Protein AF-A0A429JIQ2-F1 (afdb_monomer)

Structure (mmCIF, N/CA/C/O backbone):
data_AF-A0A429JIQ2-F1
#
_entry.id   AF-A0A429JIQ2-F1
#
loop_
_atom_site.group_PDB
_atom_site.id
_atom_site.type_symbol
_atom_site.label_atom_id
_atom_site.label_alt_id
_atom_site.label_comp_id
_atom_site.label_asym_id
_atom_site.label_entity_id
_atom_site.label_seq_id
_atom_site.pdbx_PDB_ins_code
_atom_site.Cartn_x
_atom_site.Cartn_y
_atom_site.Cartn_z
_atom_site.occupancy
_atom_site.B_iso_or_equiv
_atom_site.auth_seq_id
_atom_site.auth_comp_id
_atom_site.auth_asym_id
_atom_site.auth_atom_id
_atom_site.pdbx_PDB_model_num
ATOM 1 N N . MET A 1 1 ? -12.853 -5.890 12.207 1.00 61.28 1 MET A N 1
ATOM 2 C CA . MET A 1 1 ? -11.462 -5.573 11.817 1.00 61.28 1 MET A CA 1
ATOM 3 C C . MET A 1 1 ? -11.547 -4.558 10.696 1.00 61.28 1 MET A C 1
ATOM 5 O O . MET A 1 1 ? -12.247 -4.833 9.729 1.00 61.28 1 MET A O 1
ATOM 9 N N . SER A 1 2 ? -10.975 -3.365 10.867 1.00 78.50 2 SER A N 1
ATOM 10 C CA . SER A 1 2 ? -11.079 -2.294 9.868 1.00 78.50 2 SER A CA 1
ATOM 11 C C . SER A 1 2 ? -9.693 -1.792 9.484 1.00 78.50 2 SER A C 1
ATOM 13 O O . SER A 1 2 ? -8.930 -1.335 10.342 1.00 78.50 2 SER A O 1
ATOM 15 N N . ALA A 1 3 ? -9.389 -1.860 8.192 1.00 88.75 3 ALA A N 1
ATOM 16 C CA . ALA A 1 3 ? -8.339 -1.061 7.589 1.00 88.75 3 ALA A CA 1
ATOM 17 C C . ALA A 1 3 ? -8.921 0.307 7.215 1.00 88.75 3 ALA A C 1
ATOM 19 O O . ALA A 1 3 ? -9.991 0.382 6.609 1.00 88.75 3 ALA A O 1
ATOM 20 N N . THR A 1 4 ? -8.222 1.377 7.577 1.00 92.06 4 THR A N 1
ATOM 21 C CA . THR A 1 4 ? -8.606 2.747 7.226 1.00 92.06 4 THR A CA 1
ATOM 22 C C . THR A 1 4 ? -7.543 3.340 6.320 1.00 92.06 4 THR A C 1
ATOM 24 O O . THR A 1 4 ? -6.365 3.365 6.679 1.00 92.06 4 THR A O 1
ATOM 27 N N . TYR A 1 5 ? -7.961 3.834 5.158 1.00 94.19 5 TYR A N 1
ATOM 28 C CA . TYR A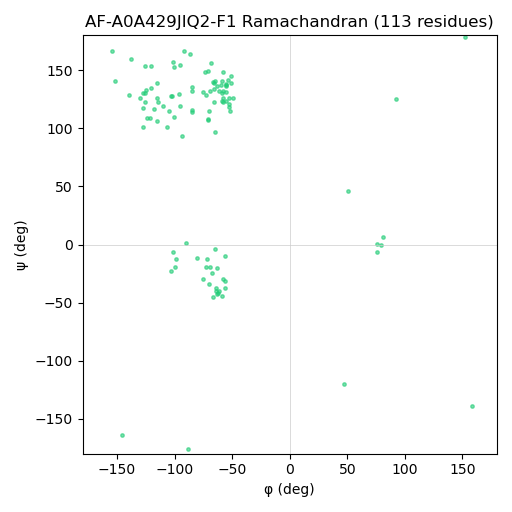 1 5 ? -7.082 4.521 4.222 1.00 94.19 5 TYR A CA 1
ATOM 29 C C . TYR A 1 5 ? -6.959 5.999 4.584 1.00 94.19 5 TYR A C 1
ATOM 31 O O . TYR A 1 5 ? -7.949 6.663 4.890 1.00 94.19 5 TYR A O 1
ATOM 39 N N . ILE A 1 6 ? -5.733 6.506 4.542 1.00 95.31 6 ILE A N 1
ATOM 40 C CA . ILE A 1 6 ? -5.395 7.894 4.841 1.00 95.31 6 ILE A CA 1
ATOM 41 C C . ILE A 1 6 ? -4.662 8.437 3.614 1.00 95.31 6 ILE A C 1
ATOM 43 O O . ILE A 1 6 ? -3.537 8.004 3.362 1.00 95.31 6 ILE A O 1
ATOM 47 N N . PRO A 1 7 ? -5.268 9.333 2.821 1.00 96.94 7 PRO A N 1
ATOM 48 C CA . PRO A 1 7 ? -4.584 9.919 1.676 1.00 96.94 7 PRO A CA 1
ATOM 49 C C . PRO A 1 7 ? -3.413 10.784 2.157 1.00 96.94 7 PRO A C 1
ATOM 51 O O . PRO A 1 7 ? -3.573 11.579 3.083 1.00 96.94 7 PRO A O 1
ATOM 54 N N . LEU A 1 8 ? -2.249 10.627 1.526 1.00 97.19 8 LEU A N 1
ATOM 55 C CA . LEU A 1 8 ? -1.071 11.479 1.722 1.00 97.19 8 LEU A CA 1
ATOM 56 C C . LEU A 1 8 ? -0.434 11.775 0.369 1.00 97.19 8 LEU A C 1
ATOM 58 O O . LEU A 1 8 ? -0.614 11.020 -0.594 1.00 97.19 8 LEU A O 1
ATOM 62 N N . ASP A 1 9 ? 0.358 12.841 0.310 1.00 97.19 9 ASP A N 1
ATOM 63 C CA . ASP A 1 9 ? 1.091 13.169 -0.902 1.00 97.19 9 ASP A CA 1
ATOM 64 C C . ASP A 1 9 ? 2.141 12.102 -1.209 1.00 97.19 9 ASP A C 1
ATOM 66 O O . ASP A 1 9 ? 2.880 11.626 -0.343 1.00 97.19 9 ASP A O 1
ATOM 70 N N . ARG A 1 10 ? 2.273 11.758 -2.492 1.00 97.19 10 ARG A N 1
ATOM 71 C CA . ARG A 1 10 ? 3.248 10.752 -2.936 1.00 97.19 10 ARG A CA 1
ATOM 72 C C . ARG A 1 10 ? 4.675 11.094 -2.513 1.00 97.19 10 ARG A C 1
ATOM 74 O O . ARG A 1 10 ? 5.437 10.197 -2.167 1.00 97.19 10 ARG A O 1
ATOM 81 N N . ALA A 1 11 ? 5.036 12.375 -2.543 1.00 96.88 11 ALA A N 1
ATOM 82 C CA . ALA A 1 11 ? 6.356 12.826 -2.119 1.00 96.88 11 ALA A CA 1
ATOM 83 C C . ALA A 1 11 ? 6.593 12.556 -0.624 1.00 96.88 11 ALA A C 1
ATOM 85 O O . ALA A 1 11 ? 7.673 12.101 -0.260 1.00 96.88 11 ALA A O 1
ATOM 86 N N . GLU A 1 12 ? 5.582 12.758 0.221 1.00 96.19 12 GLU A N 1
ATOM 87 C CA . GLU A 1 12 ? 5.658 12.472 1.656 1.00 96.19 12 GLU A CA 1
ATOM 88 C C . GLU A 1 12 ? 5.792 10.974 1.917 1.00 96.19 12 GLU A C 1
ATOM 90 O O . GLU A 1 12 ? 6.670 10.557 2.666 1.00 96.19 12 GLU A O 1
ATOM 95 N N . VAL A 1 13 ? 4.993 10.149 1.236 1.00 97.00 13 VAL A N 1
ATOM 96 C CA . VAL A 1 13 ? 5.083 8.685 1.350 1.00 97.00 13 VAL A CA 1
ATOM 97 C C . VAL A 1 13 ? 6.475 8.187 0.957 1.00 97.00 13 VAL A C 1
ATOM 99 O O . VAL A 1 13 ? 7.063 7.364 1.659 1.00 97.00 13 VAL A O 1
ATOM 102 N N . VAL A 1 14 ? 7.034 8.704 -0.141 1.00 96.31 14 VAL A N 1
ATOM 103 C CA . VAL A 1 14 ? 8.398 8.366 -0.574 1.00 96.31 14 VAL A CA 1
ATOM 104 C C . VAL A 1 14 ? 9.430 8.808 0.467 1.00 96.31 14 VAL A C 1
ATOM 106 O O . VAL A 1 14 ? 10.329 8.030 0.782 1.00 96.31 14 VAL A O 1
ATOM 109 N N . LEU A 1 15 ? 9.285 10.005 1.044 1.00 95.50 15 LEU A N 1
ATOM 110 C CA . LEU A 1 15 ? 10.160 10.482 2.121 1.00 95.50 15 LEU A CA 1
ATOM 111 C C . LEU A 1 15 ? 10.082 9.591 3.367 1.00 95.50 15 LEU A C 1
ATOM 113 O O . LEU A 1 15 ? 11.110 9.314 3.978 1.00 95.50 15 LEU A O 1
ATOM 117 N N . CYS A 1 16 ? 8.893 9.113 3.733 1.00 94.50 16 CYS A N 1
ATOM 118 C CA . CYS A 1 16 ? 8.708 8.221 4.877 1.00 94.50 16 CYS A CA 1
ATOM 119 C C . CYS A 1 16 ? 9.277 6.815 4.644 1.00 94.50 16 CYS A C 1
ATOM 121 O O . CYS A 1 16 ? 9.767 6.181 5.582 1.00 94.50 16 CYS A O 1
ATOM 123 N N . LEU A 1 17 ? 9.214 6.313 3.409 1.00 94.31 17 LEU A N 1
ATOM 124 C CA . LEU A 1 17 ? 9.795 5.020 3.051 1.00 94.31 17 LEU A CA 1
ATOM 125 C C . LEU A 1 17 ? 11.328 5.085 2.935 1.00 94.31 17 LEU A C 1
ATOM 127 O O . LEU A 1 17 ? 11.994 4.092 3.244 1.00 94.31 17 LEU A O 1
ATOM 131 N N . ASP A 1 18 ? 11.881 6.241 2.557 1.00 92.94 18 ASP A N 1
ATOM 132 C CA . ASP A 1 18 ? 13.321 6.525 2.472 1.00 92.94 18 ASP A CA 1
ATOM 133 C C . ASP A 1 18 ? 14.082 5.394 1.747 1.00 92.94 18 ASP A C 1
ATOM 135 O O . ASP A 1 18 ? 13.751 5.038 0.614 1.00 92.94 18 ASP A O 1
ATOM 139 N N . ARG A 1 19 ? 15.054 4.751 2.408 1.00 90.50 19 ARG A N 1
ATOM 140 C CA . ARG A 1 19 ? 15.914 3.695 1.841 1.00 90.50 19 ARG A CA 1
ATOM 141 C C . ARG A 1 19 ? 15.184 2.410 1.446 1.00 90.50 19 ARG A C 1
ATOM 143 O O . ARG A 1 19 ? 15.820 1.491 0.933 1.00 90.50 19 ARG A O 1
ATOM 150 N N . ARG A 1 20 ? 13.880 2.308 1.710 1.00 89.94 20 ARG A N 1
ATOM 151 C CA . ARG A 1 20 ? 13.043 1.176 1.282 1.00 89.94 20 ARG A CA 1
ATOM 152 C C . ARG A 1 20 ? 12.601 1.302 -0.173 1.00 89.94 20 ARG A C 1
ATOM 154 O O . ARG A 1 20 ? 12.093 0.327 -0.719 1.00 89.94 20 ARG A O 1
ATOM 161 N N . ILE A 1 21 ? 12.794 2.471 -0.788 1.00 90.44 21 ILE A N 1
ATOM 162 C CA . ILE A 1 21 ? 12.481 2.733 -2.192 1.00 90.44 21 ILE A CA 1
ATOM 163 C C . ILE A 1 21 ? 13.766 3.157 -2.937 1.00 90.44 21 ILE A C 1
ATOM 165 O O . ILE A 1 21 ? 14.510 3.994 -2.430 1.00 90.44 21 ILE A O 1
ATOM 169 N N . PRO A 1 22 ? 14.046 2.613 -4.141 1.00 91.00 22 PRO A N 1
ATOM 170 C CA . PRO A 1 22 ? 13.269 1.588 -4.840 1.00 91.00 22 PRO A CA 1
ATOM 171 C C . PRO A 1 22 ? 13.266 0.254 -4.085 1.00 91.00 22 PRO A C 1
ATOM 173 O O . PRO A 1 22 ? 14.268 -0.149 -3.497 1.00 91.00 22 PRO A O 1
ATOM 176 N N . ALA A 1 23 ? 12.111 -0.412 -4.085 1.00 90.81 23 ALA A N 1
ATOM 177 C CA . ALA A 1 23 ? 11.959 -1.686 -3.403 1.00 90.81 23 ALA A CA 1
ATOM 178 C C . ALA A 1 23 ? 12.806 -2.757 -4.097 1.00 90.81 23 ALA A C 1
ATOM 180 O O . ALA A 1 23 ? 12.883 -2.811 -5.325 1.00 90.81 23 ALA A O 1
ATOM 181 N N . GLN A 1 24 ? 13.451 -3.614 -3.310 1.00 91.75 24 GLN A N 1
ATOM 182 C CA . GLN A 1 24 ? 14.307 -4.661 -3.856 1.00 91.75 24 GLN A CA 1
ATOM 183 C C . GLN A 1 24 ? 13.453 -5.792 -4.451 1.00 91.75 24 GLN A C 1
ATOM 185 O O . GLN A 1 24 ? 12.554 -6.287 -3.764 1.00 91.75 24 GLN A O 1
ATOM 190 N N . PRO A 1 25 ? 13.739 -6.248 -5.684 1.00 93.88 25 PRO A N 1
ATOM 191 C CA . PRO A 1 25 ? 13.083 -7.408 -6.276 1.00 93.88 25 PRO A CA 1
ATOM 192 C C . PRO A 1 25 ? 13.086 -8.651 -5.382 1.00 93.88 25 PRO A C 1
ATOM 194 O O . PRO A 1 25 ? 14.047 -8.918 -4.661 1.00 93.88 25 PRO A O 1
ATOM 197 N N . GLY A 1 26 ? 12.007 -9.431 -5.444 1.00 93.19 26 GLY A N 1
ATOM 198 C CA . GLY A 1 26 ? 11.841 -10.668 -4.678 1.00 93.19 26 GLY A CA 1
ATOM 199 C C . GLY A 1 26 ? 11.504 -10.471 -3.196 1.00 93.19 26 GLY A C 1
ATOM 200 O O . GLY A 1 26 ? 11.201 -11.449 -2.514 1.00 93.19 26 GLY A O 1
ATOM 201 N N . ARG A 1 27 ? 11.515 -9.233 -2.683 1.00 93.94 27 ARG A N 1
A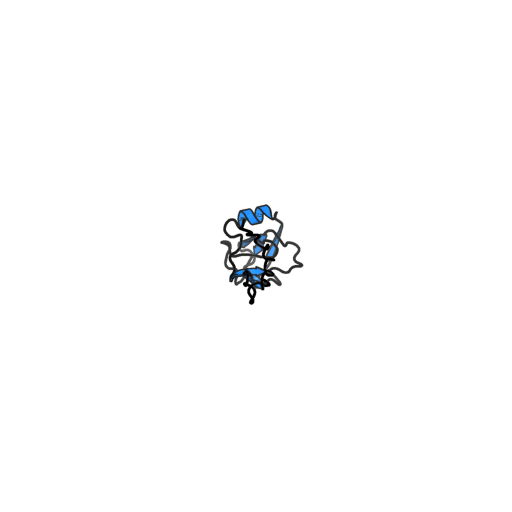TOM 202 C CA . ARG A 1 27 ? 11.065 -8.941 -1.316 1.00 93.94 27 ARG A CA 1
ATOM 203 C C . ARG A 1 27 ? 9.538 -9.019 -1.208 1.00 93.94 27 ARG A C 1
ATOM 205 O O . ARG A 1 27 ? 8.861 -8.703 -2.185 1.00 93.94 27 ARG A O 1
ATOM 212 N N . PRO A 1 28 ? 8.982 -9.412 -0.050 1.00 95.56 28 PRO A N 1
ATOM 213 C CA . PRO A 1 28 ? 7.544 -9.372 0.194 1.00 95.56 28 PRO A CA 1
ATOM 214 C C . PRO A 1 28 ? 6.933 -7.990 -0.060 1.00 95.56 28 PRO A C 1
ATOM 216 O O . PRO A 1 28 ? 7.512 -6.956 0.275 1.00 95.56 28 PRO A O 1
ATOM 219 N N . MET A 1 29 ? 5.736 -7.984 -0.631 1.00 96.50 29 MET A N 1
ATOM 220 C CA . MET A 1 29 ? 4.953 -6.783 -0.902 1.00 96.50 29 MET A CA 1
ATOM 221 C C . MET A 1 29 ? 3.472 -7.145 -0.875 1.00 96.50 29 MET A C 1
ATOM 223 O O . MET A 1 29 ? 3.083 -8.186 -1.395 1.00 96.50 29 MET A O 1
ATOM 227 N N . VAL A 1 30 ? 2.628 -6.283 -0.321 1.00 97.62 30 VAL A N 1
ATOM 228 C CA . VAL A 1 30 ? 1.171 -6.437 -0.399 1.00 97.62 30 VAL A CA 1
ATOM 229 C C . VAL A 1 30 ? 0.630 -5.481 -1.450 1.00 97.62 30 VAL A C 1
ATOM 231 O O . VAL A 1 30 ? 0.922 -4.288 -1.414 1.00 97.62 30 VAL A O 1
ATOM 234 N N . ARG A 1 31 ? -0.158 -5.999 -2.392 1.00 97.75 31 ARG A N 1
ATOM 235 C CA . ARG A 1 31 ? -0.914 -5.190 -3.351 1.00 97.75 31 ARG A CA 1
ATOM 236 C C . ARG A 1 31 ? -2.332 -5.006 -2.855 1.00 97.75 31 ARG A C 1
ATOM 238 O O . ARG A 1 31 ? -2.981 -5.993 -2.518 1.00 97.75 31 ARG A O 1
ATOM 245 N N . ILE A 1 32 ? -2.807 -3.769 -2.834 1.00 96.75 32 ILE A N 1
ATOM 246 C CA . ILE A 1 32 ? -4.216 -3.475 -2.562 1.00 96.75 32 ILE A CA 1
ATOM 247 C C . ILE A 1 32 ? -5.035 -3.531 -3.865 1.00 96.75 32 ILE A C 1
ATOM 249 O O . ILE A 1 32 ? -4.449 -3.488 -4.953 1.00 96.75 32 ILE A O 1
ATOM 253 N N . PRO A 1 33 ? -6.375 -3.621 -3.787 1.00 95.19 33 PRO A N 1
ATOM 254 C CA . PRO A 1 33 ? -7.231 -3.536 -4.965 1.00 95.19 33 PRO A CA 1
ATOM 255 C C . PRO A 1 33 ? -6.994 -2.246 -5.765 1.00 95.19 33 PRO A C 1
ATOM 257 O O . PRO A 1 33 ? -6.837 -1.163 -5.199 1.00 95.19 33 PRO A O 1
ATOM 260 N N . ALA A 1 34 ? -6.969 -2.357 -7.095 1.00 94.50 34 ALA A N 1
ATOM 261 C CA . ALA A 1 34 ? -6.721 -1.221 -7.988 1.00 94.50 34 ALA A CA 1
ATOM 262 C C . ALA A 1 34 ? -7.875 -0.200 -8.005 1.00 94.50 34 ALA A C 1
ATOM 264 O O . ALA A 1 34 ? -7.682 0.941 -8.414 1.00 94.50 34 ALA A O 1
ATOM 265 N N . ASP A 1 35 ? -9.064 -0.615 -7.570 1.00 92.38 35 ASP A N 1
ATOM 266 C CA . ASP A 1 35 ? -10.264 0.205 -7.400 1.00 92.38 35 ASP A CA 1
ATOM 267 C C . ASP A 1 35 ? -10.378 0.827 -5.998 1.00 92.38 35 ASP A C 1
ATOM 269 O O . ASP A 1 35 ? -11.338 1.548 -5.729 1.00 92.38 35 ASP A O 1
ATOM 273 N N . ALA A 1 36 ? -9.405 0.597 -5.108 1.00 90.19 36 ALA A N 1
ATOM 274 C CA . ALA A 1 36 ? -9.375 1.265 -3.813 1.00 90.19 36 ALA A CA 1
ATOM 275 C C . ALA A 1 36 ? -9.228 2.785 -3.992 1.00 90.19 36 ALA A C 1
ATOM 277 O O . ALA A 1 36 ? -8.396 3.251 -4.776 1.00 90.19 36 ALA A O 1
ATOM 278 N N . GLU A 1 37 ? -10.005 3.548 -3.215 1.00 90.19 37 GLU A N 1
ATOM 279 C CA . GLU A 1 37 ? -10.078 5.017 -3.297 1.00 90.19 37 GLU A CA 1
ATOM 280 C C . GLU A 1 37 ? -8.723 5.704 -3.081 1.00 90.19 37 GLU A C 1
ATOM 282 O O . GLU A 1 37 ? -8.462 6.770 -3.636 1.00 90.19 37 GLU A O 1
ATOM 287 N N . VAL A 1 38 ? -7.845 5.083 -2.289 1.00 95.50 38 VAL A N 1
ATOM 288 C CA . VAL A 1 38 ? -6.499 5.577 -2.001 1.00 95.50 38 VAL A CA 1
ATOM 289 C C . VAL A 1 38 ? -5.486 4.570 -2.522 1.00 95.50 38 VAL A C 1
ATOM 291 O O . VAL A 1 38 ? -5.406 3.450 -2.027 1.00 95.50 38 VAL A O 1
ATOM 294 N N . GLN A 1 39 ? -4.686 4.998 -3.498 1.00 97.06 39 GLN A N 1
ATOM 295 C CA . GLN A 1 39 ? -3.561 4.224 -4.034 1.00 97.06 39 GLN A CA 1
ATOM 296 C C . GLN A 1 39 ? -2.212 4.662 -3.452 1.00 97.06 39 GLN A C 1
ATOM 298 O O . GLN A 1 39 ? -1.262 3.889 -3.483 1.00 97.06 39 GLN A O 1
ATOM 303 N N . THR A 1 40 ? -2.124 5.868 -2.886 1.00 98.00 40 THR A N 1
ATOM 304 C CA . THR A 1 40 ? -0.913 6.385 -2.240 1.00 98.00 40 THR A CA 1
ATOM 305 C C . THR A 1 40 ? -1.294 7.135 -0.971 1.00 98.00 40 THR A C 1
ATOM 307 O O . THR A 1 40 ? -2.194 7.973 -0.988 1.00 98.00 40 THR A O 1
ATOM 310 N N . GLY A 1 41 ? -0.651 6.793 0.143 1.00 97.50 41 GLY A N 1
ATOM 311 C CA . GLY A 1 41 ? -1.013 7.298 1.457 1.00 97.50 41 GLY A CA 1
ATOM 312 C C . GLY A 1 41 ? -0.522 6.410 2.595 1.00 97.50 41 GLY A C 1
ATOM 313 O O . GLY A 1 41 ? 0.586 5.870 2.567 1.00 97.50 41 GLY A O 1
ATOM 314 N N . GLY A 1 42 ? -1.378 6.233 3.593 1.00 95.44 42 GLY A N 1
ATOM 315 C CA . GLY A 1 42 ? -1.215 5.267 4.668 1.00 95.44 42 GLY A CA 1
ATOM 316 C C . GLY A 1 42 ? -2.429 4.350 4.801 1.00 95.44 42 GLY A C 1
ATOM 317 O O . GLY A 1 42 ? -3.552 4.726 4.469 1.00 95.44 42 GLY A O 1
ATOM 318 N N . VAL A 1 43 ? -2.202 3.148 5.319 1.00 95.25 43 VAL A N 1
ATOM 319 C CA . VAL A 1 43 ? -3.243 2.187 5.689 1.00 95.25 43 VAL A CA 1
ATOM 320 C C . VAL A 1 43 ? -3.088 1.875 7.169 1.00 95.25 43 VAL A C 1
ATOM 322 O O . VAL A 1 43 ? -2.126 1.227 7.585 1.00 95.25 43 VAL A O 1
ATOM 325 N N . ALA A 1 44 ? -4.021 2.372 7.977 1.00 93.25 44 ALA A N 1
ATOM 326 C CA . ALA A 1 44 ? -4.082 2.084 9.401 1.00 93.25 44 ALA A CA 1
ATOM 327 C C . ALA A 1 44 ? -4.829 0.765 9.624 1.00 93.25 44 ALA A C 1
ATOM 329 O O . ALA A 1 44 ? -6.020 0.662 9.328 1.00 93.25 44 ALA A O 1
ATOM 330 N N . VAL A 1 45 ? -4.134 -0.237 10.155 1.00 91.75 45 VAL A N 1
ATOM 331 C CA . VAL A 1 45 ? -4.663 -1.584 10.383 1.00 91.75 45 VAL A CA 1
ATOM 332 C C . VAL A 1 45 ? -4.815 -1.838 11.877 1.00 91.75 45 VAL A C 1
ATOM 334 O O . VAL A 1 45 ? -3.832 -1.849 12.620 1.00 91.75 45 VAL A O 1
ATOM 337 N N . HIS A 1 46 ? -6.049 -2.098 12.309 1.00 88.88 46 HIS A N 1
ATOM 338 C CA . HIS A 1 46 ? -6.373 -2.472 13.686 1.00 88.88 46 HIS A CA 1
ATOM 339 C C . HIS A 1 46 ? -6.709 -3.962 13.744 1.00 88.88 46 HIS A C 1
ATOM 341 O O . HIS A 1 46 ? -7.819 -4.372 13.398 1.00 88.88 46 HIS A O 1
ATOM 347 N N . ARG A 1 47 ? -5.742 -4.770 14.197 1.00 83.94 47 ARG A N 1
ATOM 348 C CA . ARG A 1 47 ? -5.904 -6.230 14.324 1.00 83.94 47 ARG A CA 1
ATOM 349 C C . ARG A 1 47 ? -6.975 -6.605 15.348 1.00 83.94 47 ARG A C 1
ATOM 351 O O . ARG A 1 47 ? -7.711 -7.567 15.164 1.00 83.94 47 ARG A O 1
ATOM 358 N N . VAL A 1 48 ? -7.051 -5.842 16.436 1.00 84.81 48 VAL A N 1
ATOM 359 C CA . VAL A 1 48 ? -8.011 -6.038 17.524 1.00 84.81 48 VAL A CA 1
ATOM 360 C C . VAL A 1 48 ? -8.728 -4.719 17.768 1.00 84.81 48 VAL A C 1
ATOM 362 O O . VAL A 1 48 ? -8.094 -3.671 17.889 1.00 84.81 48 VAL A O 1
ATOM 365 N N . GLU A 1 49 ? -10.055 -4.766 17.820 1.00 81.69 49 GLU A N 1
ATOM 366 C CA . GLU A 1 49 ? -10.875 -3.587 18.086 1.00 81.69 49 GLU A CA 1
ATOM 367 C C . GLU A 1 49 ? -10.551 -3.005 19.471 1.00 81.69 49 GLU A C 1
ATOM 369 O O . GLU A 1 49 ? -10.431 -3.735 20.455 1.00 81.69 49 GLU A O 1
ATOM 374 N N . GLY A 1 50 ? -10.352 -1.687 19.538 1.00 81.56 50 GLY A N 1
ATOM 375 C CA . GLY A 1 50 ? -9.964 -0.986 20.767 1.00 81.56 50 GLY A CA 1
ATOM 376 C C . GLY A 1 50 ? -8.479 -1.081 21.147 1.00 81.56 50 GLY A C 1
ATOM 377 O O . GLY A 1 50 ? -8.088 -0.489 22.151 1.00 81.56 50 GLY A O 1
ATOM 378 N N . GLN A 1 51 ? -7.643 -1.778 20.369 1.00 84.62 51 GLN A N 1
ATOM 379 C CA . GLN A 1 51 ? -6.184 -1.790 20.542 1.00 84.62 51 GLN A CA 1
ATOM 380 C C . GLN A 1 51 ? -5.498 -0.849 19.542 1.00 84.62 51 GLN A C 1
ATOM 382 O O . GLN A 1 51 ? -6.028 -0.639 18.447 1.00 84.62 51 GLN A O 1
ATOM 387 N N . PRO A 1 52 ? -4.308 -0.308 19.869 1.00 83.38 52 PRO A N 1
ATOM 388 C CA . PRO A 1 52 ? -3.503 0.432 18.905 1.00 83.38 52 PRO A CA 1
ATOM 389 C C . PRO A 1 52 ? -3.224 -0.402 17.649 1.00 83.38 52 PRO A C 1
ATOM 391 O O . PRO A 1 52 ? -2.825 -1.566 17.730 1.00 83.38 52 PRO A O 1
ATOM 394 N N . GLY A 1 53 ? -3.459 0.204 16.488 1.00 88.00 53 GLY A N 1
ATOM 395 C CA . GLY A 1 53 ? -3.122 -0.371 15.194 1.00 88.00 53 GLY A CA 1
ATOM 396 C C . GLY A 1 53 ? -1.708 -0.024 14.738 1.00 88.00 53 GLY A C 1
ATOM 397 O O . GLY A 1 53 ? -0.945 0.648 15.433 1.00 88.00 53 GLY A O 1
ATOM 398 N N . TYR A 1 54 ? -1.391 -0.453 13.521 1.00 91.94 54 TYR A N 1
ATOM 399 C CA . TYR A 1 54 ? -0.172 -0.069 12.816 1.00 91.94 54 TYR A CA 1
ATOM 400 C C . TYR A 1 54 ? -0.523 0.729 11.568 1.00 91.94 54 TYR A C 1
ATOM 402 O O . TYR A 1 54 ? -1.476 0.399 10.864 1.00 91.94 54 TYR A O 1
ATOM 410 N N . LEU A 1 55 ? 0.251 1.778 11.298 1.00 93.25 55 LEU A N 1
ATOM 411 C CA . LEU A 1 55 ? 0.160 2.542 10.061 1.00 93.25 55 LEU A CA 1
ATOM 412 C C . LEU A 1 55 ? 1.201 2.014 9.077 1.00 93.25 55 LEU A C 1
ATOM 414 O O . LEU A 1 55 ? 2.397 2.086 9.351 1.00 93.25 55 LEU A O 1
ATOM 418 N N . TYR A 1 56 ? 0.739 1.519 7.937 1.00 95.81 56 TYR A N 1
ATOM 419 C CA . TYR A 1 56 ? 1.592 1.090 6.838 1.00 95.81 56 TYR A CA 1
ATOM 420 C C . TYR A 1 56 ? 1.573 2.141 5.736 1.00 95.81 56 TYR A C 1
ATOM 422 O O . TYR A 1 56 ? 0.501 2.516 5.266 1.00 95.81 56 TYR A O 1
ATOM 430 N N . TYR A 1 57 ? 2.738 2.594 5.287 1.00 97.31 57 TYR A N 1
ATOM 431 C CA . TYR A 1 57 ? 2.820 3.441 4.102 1.00 97.31 57 TYR A CA 1
ATOM 432 C C . TYR A 1 57 ? 2.471 2.638 2.849 1.00 97.31 57 TYR A C 1
ATOM 434 O O . TYR A 1 57 ? 2.975 1.529 2.642 1.00 97.31 57 TYR A O 1
ATOM 442 N N . LEU A 1 58 ? 1.597 3.225 2.037 1.00 97.31 58 LEU A N 1
ATOM 443 C CA . LEU A 1 58 ? 1.068 2.692 0.793 1.00 97.31 58 LEU A CA 1
ATOM 444 C C . LEU A 1 58 ? 1.555 3.584 -0.345 1.00 97.31 58 LEU A C 1
ATOM 446 O O . LEU A 1 58 ? 1.279 4.781 -0.352 1.00 97.31 58 LEU A O 1
ATOM 450 N N . LEU A 1 59 ? 2.251 3.001 -1.312 1.00 97.75 59 LEU A N 1
ATOM 451 C CA . LEU A 1 59 ? 2.799 3.713 -2.457 1.00 97.75 59 LEU A CA 1
ATOM 452 C C . LEU A 1 59 ? 2.362 3.027 -3.747 1.00 97.75 59 LEU A C 1
ATOM 454 O O . LEU A 1 59 ? 2.734 1.881 -3.994 1.00 97.75 59 LEU A O 1
ATOM 458 N N . ASP A 1 60 ? 1.609 3.749 -4.572 1.00 96.44 60 ASP A N 1
ATOM 459 C CA . ASP A 1 60 ? 1.176 3.325 -5.906 1.00 96.44 60 ASP A CA 1
ATOM 460 C C . ASP A 1 60 ? 0.525 1.918 -5.896 1.00 96.44 60 ASP A C 1
ATOM 462 O O . ASP A 1 60 ?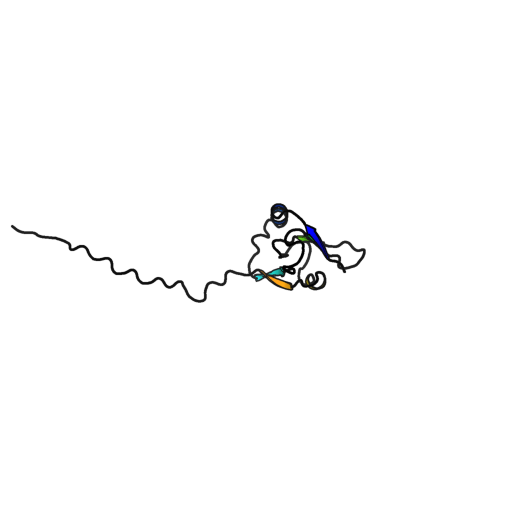 0.853 1.033 -6.689 1.00 96.44 60 ASP A O 1
ATOM 466 N N . GLY A 1 61 ? -0.371 1.690 -4.931 1.00 97.06 61 GLY A N 1
ATOM 467 C CA . GLY A 1 61 ? -1.110 0.439 -4.741 1.00 97.06 61 GLY A CA 1
ATOM 468 C C . GLY A 1 61 ? -0.327 -0.662 -4.016 1.00 97.06 61 GLY A C 1
ATOM 469 O O . GLY A 1 61 ? -0.803 -1.796 -3.912 1.00 97.06 61 GLY A O 1
ATOM 470 N N . CYS A 1 62 ? 0.873 -0.354 -3.519 1.00 97.25 62 CYS A N 1
ATOM 471 C CA . CYS A 1 62 ? 1.784 -1.329 -2.930 1.00 97.25 62 CYS A CA 1
ATOM 472 C C . CYS A 1 62 ? 2.208 -0.944 -1.507 1.00 97.25 62 CYS A C 1
ATOM 474 O O . CYS A 1 62 ? 2.629 0.181 -1.239 1.00 97.25 62 CYS A O 1
ATOM 476 N N . ILE A 1 63 ? 2.148 -1.909 -0.594 1.00 97.06 63 ILE A N 1
ATOM 477 C CA . ILE A 1 63 ? 2.713 -1.825 0.751 1.00 97.06 63 ILE A CA 1
ATOM 478 C C . ILE A 1 63 ? 3.978 -2.682 0.765 1.00 97.06 63 ILE A C 1
ATOM 480 O O . ILE A 1 63 ? 3.921 -3.901 0.596 1.00 97.06 63 ILE A O 1
ATOM 484 N N . TYR A 1 64 ? 5.121 -2.032 0.958 1.00 95.69 64 TYR A N 1
ATOM 485 C CA . TYR A 1 64 ? 6.426 -2.683 1.046 1.00 95.69 64 TYR A CA 1
ATOM 486 C C . TYR A 1 64 ? 6.783 -3.015 2.496 1.00 95.69 64 TYR A C 1
ATOM 488 O O . TYR A 1 64 ? 6.152 -2.527 3.441 1.00 95.69 64 TYR A O 1
ATOM 496 N N . GLU A 1 65 ? 7.812 -3.844 2.671 1.00 92.69 65 GLU A N 1
ATOM 497 C CA . GLU A 1 65 ? 8.346 -4.154 3.995 1.00 92.69 65 GLU A CA 1
ATOM 498 C C . GLU A 1 65 ? 8.812 -2.887 4.712 1.00 92.69 65 GLU A C 1
ATOM 500 O O . GLU A 1 65 ? 9.572 -2.079 4.177 1.00 92.69 65 GLU A O 1
ATOM 505 N N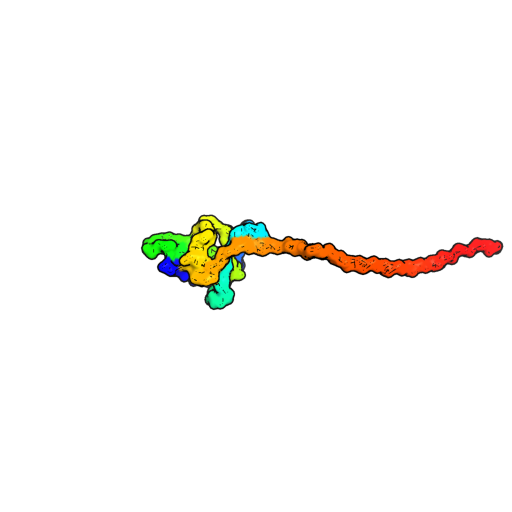 . GLN A 1 66 ? 8.359 -2.734 5.950 1.00 92.06 66 GLN A N 1
ATOM 506 C CA . GLN A 1 66 ? 8.584 -1.559 6.778 1.00 92.06 66 GLN A CA 1
ATOM 507 C C . GLN A 1 66 ? 8.511 -1.937 8.258 1.00 92.06 66 GLN A C 1
ATOM 509 O O . GLN A 1 66 ? 8.028 -3.011 8.611 1.00 92.06 66 GLN A O 1
ATOM 514 N N . ASP A 1 67 ? 8.964 -1.043 9.135 1.00 87.56 67 ASP A N 1
ATOM 515 C CA . ASP A 1 67 ? 9.080 -1.348 10.570 1.00 87.56 67 ASP A CA 1
ATOM 516 C C . ASP A 1 67 ? 7.719 -1.440 11.279 1.00 87.56 67 ASP A C 1
ATOM 518 O O . ASP A 1 67 ? 7.640 -1.934 12.401 1.00 87.56 67 ASP A O 1
ATOM 522 N N . ALA A 1 68 ? 6.640 -0.994 10.624 1.00 86.12 68 ALA A N 1
ATOM 523 C CA . ALA A 1 68 ? 5.279 -1.046 11.154 1.00 86.12 68 ALA A CA 1
ATOM 524 C C . ALA A 1 68 ? 4.780 -2.481 11.395 1.00 86.12 68 ALA A C 1
ATOM 526 O O . ALA A 1 68 ? 3.871 -2.691 12.186 1.00 86.12 68 ALA A O 1
ATOM 527 N N . GLY A 1 69 ? 5.375 -3.488 10.759 1.00 82.50 69 GLY A N 1
ATOM 528 C CA . GLY A 1 69 ? 5.072 -4.878 11.061 1.00 82.50 69 GLY A CA 1
ATOM 529 C C . GLY A 1 69 ? 5.283 -5.794 9.873 1.00 82.50 69 GLY A C 1
ATOM 530 O O . GLY A 1 69 ? 5.633 -5.367 8.773 1.00 82.50 69 GLY A O 1
ATOM 531 N N . ARG A 1 70 ? 5.050 -7.084 10.109 1.00 85.88 70 ARG A N 1
ATOM 532 C CA . ARG A 1 70 ? 5.103 -8.080 9.045 1.00 85.88 70 ARG A CA 1
ATOM 533 C C . ARG A 1 70 ? 3.947 -7.864 8.064 1.00 85.88 70 ARG A C 1
ATOM 535 O O . ARG A 1 70 ? 2.950 -7.237 8.414 1.00 85.88 70 ARG A O 1
ATOM 542 N N . LEU A 1 71 ? 4.134 -8.336 6.834 1.00 93.12 71 LEU A N 1
ATOM 543 C CA . LEU A 1 71 ? 3.164 -8.209 5.743 1.00 93.12 71 LEU A CA 1
ATOM 544 C C . LEU A 1 71 ? 2.310 -9.466 5.541 1.00 93.12 71 LEU A C 1
ATOM 546 O O . LEU A 1 71 ? 1.344 -9.427 4.785 1.00 93.12 71 LEU A O 1
ATOM 550 N N . ASP A 1 72 ? 2.680 -10.585 6.163 1.00 91.94 72 ASP A N 1
ATOM 551 C CA . ASP A 1 72 ? 2.064 -11.893 5.934 1.00 91.94 72 ASP A CA 1
ATOM 552 C C . ASP A 1 72 ? 0.615 -11.983 6.417 1.00 91.94 72 ASP A C 1
ATOM 554 O O . ASP A 1 72 ? -0.156 -12.757 5.862 1.00 91.94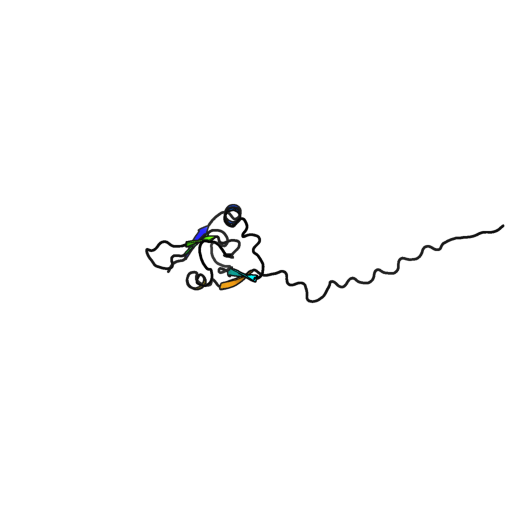 72 ASP A O 1
ATOM 558 N N . ASP A 1 73 ? 0.231 -11.151 7.381 1.00 88.94 73 ASP A N 1
ATOM 559 C CA . ASP A 1 73 ? -1.121 -11.087 7.936 1.00 88.94 73 ASP A CA 1
ATOM 560 C C . ASP A 1 73 ? -1.959 -9.914 7.396 1.00 88.94 73 ASP A C 1
ATOM 562 O O . ASP A 1 73 ? -3.151 -9.818 7.681 1.00 88.94 73 ASP A O 1
ATOM 566 N N . LEU A 1 74 ? -1.369 -9.016 6.599 1.00 92.25 74 LEU A N 1
ATOM 567 C CA . LEU A 1 74 ? -2.070 -7.848 6.049 1.00 92.25 74 LEU A CA 1
ATOM 568 C C . LEU A 1 74 ? -3.248 -8.198 5.127 1.00 92.25 74 LEU A C 1
ATOM 570 O O . LEU A 1 74 ? -4.279 -7.532 5.246 1.00 92.25 74 LEU A O 1
ATOM 574 N N . PRO A 1 75 ? -3.149 -9.203 4.232 1.00 93.88 75 PRO A N 1
ATOM 575 C CA . PRO A 1 75 ? -4.269 -9.611 3.382 1.00 93.88 75 PRO A CA 1
ATOM 576 C C . PRO A 1 75 ? -5.535 -9.997 4.153 1.00 93.88 75 PRO A C 1
ATOM 578 O O . PRO A 1 75 ? -6.639 -9.745 3.679 1.00 93.88 75 PRO A O 1
ATOM 581 N N . ASP A 1 76 ? -5.394 -10.541 5.365 1.00 91.69 76 ASP A N 1
ATOM 582 C CA . ASP A 1 76 ? -6.537 -10.908 6.211 1.00 91.69 76 ASP A CA 1
ATOM 583 C C . ASP A 1 76 ? -7.237 -9.677 6.811 1.00 91.69 76 ASP A C 1
ATOM 585 O O . ASP A 1 76 ? -8.384 -9.752 7.252 1.00 91.69 76 ASP A O 1
ATOM 589 N N . GLN A 1 77 ? -6.543 -8.537 6.851 1.00 91.44 77 GLN A N 1
ATOM 590 C CA . GLN A 1 77 ? -7.023 -7.296 7.458 1.00 91.44 77 GLN A CA 1
ATOM 591 C C . GLN A 1 77 ? -7.495 -6.263 6.429 1.00 91.44 77 GLN A C 1
ATOM 593 O O . GLN A 1 77 ? -8.271 -5.368 6.771 1.00 91.44 77 GLN A O 1
ATOM 598 N N . ILE A 1 78 ? -7.021 -6.363 5.185 1.00 92.44 78 ILE A N 1
ATOM 599 C CA . ILE A 1 78 ? -7.329 -5.435 4.096 1.00 92.44 78 ILE A CA 1
ATOM 600 C C . ILE A 1 78 ? -8.106 -6.208 3.018 1.00 92.44 78 ILE A C 1
ATOM 602 O O . ILE A 1 78 ? -7.506 -6.997 2.286 1.00 92.44 78 ILE A O 1
ATOM 606 N N . PRO A 1 79 ? -9.429 -5.993 2.886 1.00 91.62 79 PRO A N 1
ATOM 607 C CA . PRO A 1 79 ? -10.249 -6.715 1.918 1.00 91.62 79 PRO A CA 1
ATOM 608 C C . PRO A 1 79 ? -9.690 -6.642 0.492 1.00 91.62 79 PRO A C 1
ATOM 610 O O . PRO A 1 79 ? -9.450 -5.561 -0.041 1.00 91.62 79 PRO A O 1
ATOM 613 N N . GLY A 1 80 ? -9.488 -7.808 -0.125 1.00 93.38 80 GLY A N 1
ATOM 614 C CA . GLY A 1 80 ? -8.994 -7.927 -1.500 1.00 93.38 80 GLY A CA 1
ATOM 615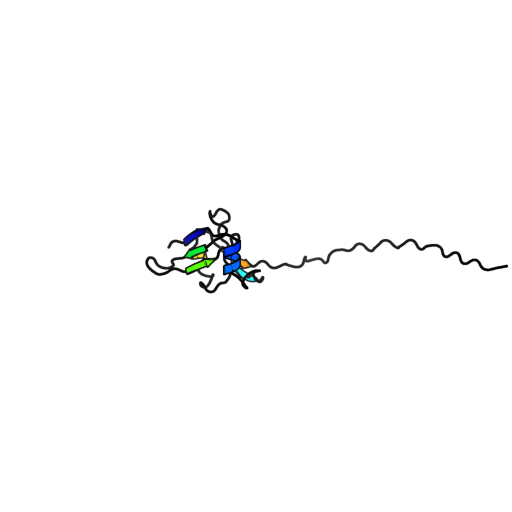 C C . GLY A 1 80 ? -7.497 -7.655 -1.679 1.00 93.38 80 GLY A C 1
ATOM 616 O O . GLY A 1 80 ? -7.007 -7.746 -2.804 1.00 93.38 80 GLY A O 1
ATOM 617 N N . ALA A 1 81 ? -6.760 -7.344 -0.610 1.00 95.94 81 ALA A N 1
ATOM 618 C CA . ALA A 1 81 ? -5.315 -7.230 -0.695 1.00 95.94 81 ALA A CA 1
ATOM 619 C C . ALA A 1 81 ? -4.662 -8.604 -0.889 1.00 95.94 81 ALA A C 1
ATOM 621 O O . ALA A 1 81 ? -5.154 -9.629 -0.419 1.00 95.94 81 ALA A O 1
ATOM 622 N N . VAL A 1 82 ? -3.529 -8.623 -1.585 1.00 97.31 82 VAL A N 1
ATOM 623 C CA . VAL A 1 82 ? -2.816 -9.851 -1.945 1.00 97.31 82 VAL A CA 1
ATOM 624 C C . VAL A 1 82 ? -1.351 -9.715 -1.565 1.00 97.31 82 VAL A C 1
ATOM 626 O O . VAL A 1 82 ? -0.674 -8.782 -2.001 1.00 97.31 82 VAL A O 1
ATOM 629 N N . LEU A 1 83 ? -0.847 -10.672 -0.785 1.00 97.44 83 LEU A N 1
ATOM 630 C CA . LEU A 1 83 ? 0.586 -10.816 -0.555 1.00 97.44 83 LEU A CA 1
ATOM 631 C C . LEU A 1 83 ? 1.250 -11.376 -1.815 1.00 97.44 83 LEU A C 1
ATOM 633 O O . LEU A 1 83 ? 0.839 -12.395 -2.365 1.00 97.44 83 LEU A O 1
ATOM 637 N N . THR A 1 84 ? 2.297 -10.703 -2.258 1.00 96.00 84 THR A N 1
ATOM 638 C CA . THR A 1 84 ? 3.111 -11.062 -3.414 1.00 96.00 84 THR A CA 1
ATOM 639 C C . THR A 1 84 ? 4.566 -10.666 -3.147 1.00 96.00 84 THR A C 1
ATOM 641 O O . THR A 1 84 ? 4.961 -10.415 -2.005 1.00 96.00 84 THR A O 1
ATOM 644 N N . VAL A 1 85 ? 5.382 -10.620 -4.193 1.00 95.56 85 VAL A N 1
ATOM 645 C CA . VAL A 1 85 ? 6.759 -10.136 -4.144 1.00 95.56 85 VAL A CA 1
ATOM 646 C C . VAL A 1 85 ? 6.955 -8.958 -5.089 1.00 95.56 85 VAL A C 1
ATOM 648 O O . VAL A 1 85 ? 6.254 -8.819 -6.094 1.00 95.56 85 VAL A O 1
ATOM 651 N N . VAL A 1 86 ? 7.923 -8.104 -4.767 1.00 95.00 86 VAL A N 1
ATOM 652 C CA . VAL A 1 86 ? 8.373 -7.022 -5.643 1.00 95.00 86 VAL A CA 1
ATOM 653 C C . VAL A 1 86 ? 8.864 -7.638 -6.961 1.00 95.00 86 VAL A C 1
ATOM 655 O O . VAL A 1 86 ? 9.755 -8.495 -6.925 1.00 95.00 86 VAL A O 1
ATOM 658 N N . PRO A 1 87 ? 8.306 -7.239 -8.118 1.00 90.94 87 PRO A N 1
ATOM 659 C CA . PRO A 1 87 ? 8.771 -7.724 -9.411 1.00 90.94 87 PRO A CA 1
ATOM 660 C C . PRO A 1 87 ? 10.252 -7.394 -9.623 1.00 90.94 87 PRO A C 1
ATOM 662 O O . PRO A 1 87 ? 10.708 -6.314 -9.258 1.00 90.94 87 PRO A O 1
ATOM 665 N N . GLY A 1 88 ? 10.999 -8.321 -10.218 1.00 86.06 88 GLY A N 1
ATOM 666 C CA . GLY A 1 88 ? 12.345 -8.052 -10.717 1.00 86.06 88 GLY A CA 1
ATOM 667 C C . GLY A 1 88 ? 12.352 -7.845 -12.220 1.00 86.06 88 GLY A C 1
ATOM 668 O O . GLY A 1 88 ? 11.473 -8.355 -12.916 1.00 86.06 88 GLY A O 1
ATOM 669 N N . ASP A 1 89 ? 13.379 -7.157 -12.714 1.00 73.56 89 ASP A N 1
ATOM 670 C CA . ASP A 1 89 ? 13.737 -7.211 -14.127 1.00 73.56 89 ASP A CA 1
ATOM 671 C C . ASP A 1 89 ? 14.180 -8.643 -14.435 1.00 73.56 89 ASP A C 1
ATOM 67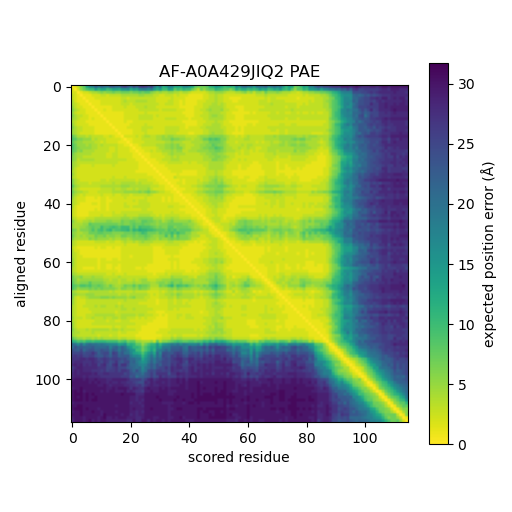3 O O . ASP A 1 89 ? 15.308 -9.044 -14.150 1.00 73.56 89 ASP A O 1
ATOM 677 N N . ILE A 1 90 ? 13.264 -9.449 -14.966 1.00 60.22 90 ILE A N 1
ATOM 678 C CA . ILE A 1 90 ? 13.613 -10.723 -15.587 1.00 60.22 90 ILE A CA 1
ATOM 679 C C . ILE A 1 90 ? 14.351 -10.343 -16.876 1.00 60.22 90 ILE A C 1
ATOM 681 O O . ILE A 1 90 ? 13.733 -9.719 -17.746 1.00 60.22 90 ILE A O 1
ATOM 685 N N . PRO A 1 91 ? 15.655 -10.656 -17.029 1.00 58.34 91 PRO A N 1
ATOM 686 C CA . PRO A 1 91 ? 16.324 -10.451 -18.303 1.00 58.34 91 PRO A CA 1
ATOM 687 C C . PRO A 1 91 ? 15.534 -11.210 -19.374 1.00 58.34 91 PRO A C 1
ATOM 689 O O . PRO A 1 91 ? 15.113 -12.338 -19.108 1.00 58.34 91 PRO A O 1
ATOM 692 N N . PRO A 1 92 ? 15.300 -10.636 -20.564 1.00 60.66 92 PRO A N 1
ATOM 693 C CA . PRO A 1 92 ? 14.612 -11.370 -21.615 1.00 60.66 92 PRO A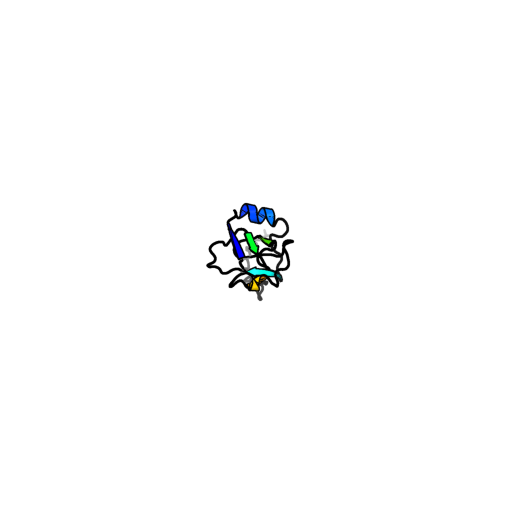 CA 1
ATOM 694 C C . PRO A 1 92 ? 15.349 -12.691 -21.882 1.00 60.66 92 PRO A C 1
ATOM 696 O O . PRO A 1 92 ? 16.574 -12.700 -21.995 1.00 60.66 92 PRO A O 1
ATOM 699 N N . ASP A 1 93 ? 14.604 -13.793 -22.035 1.00 64.06 93 ASP A N 1
ATOM 700 C CA . ASP A 1 93 ? 15.130 -15.150 -22.311 1.00 64.06 93 ASP A CA 1
ATOM 701 C C . ASP A 1 93 ? 16.021 -15.231 -23.567 1.00 64.06 93 ASP A C 1
ATOM 703 O O . ASP A 1 93 ? 16.674 -16.242 -23.833 1.00 64.06 93 ASP A O 1
ATOM 707 N N . ARG A 1 94 ? 16.058 -14.165 -24.373 1.00 57.28 94 ARG A N 1
ATOM 708 C CA . ARG A 1 94 ? 16.916 -14.041 -25.543 1.00 57.28 94 ARG A CA 1
ATOM 709 C C . ARG A 1 94 ? 17.741 -12.759 -25.461 1.00 57.28 94 ARG A C 1
ATOM 711 O O . ARG A 1 94 ? 17.157 -11.689 -25.278 1.00 57.28 94 ARG A O 1
ATOM 718 N N . PRO A 1 95 ? 19.069 -12.827 -25.674 1.00 67.12 95 PRO A N 1
ATOM 719 C CA . PRO A 1 95 ? 19.854 -11.622 -25.886 1.00 67.12 95 PRO A CA 1
ATOM 720 C C . PRO A 1 95 ? 19.301 -10.852 -27.099 1.00 67.12 95 PRO A C 1
ATOM 722 O O . PRO A 1 95 ? 18.794 -11.481 -28.038 1.00 67.12 95 PRO A O 1
ATOM 725 N N . PRO A 1 96 ? 19.386 -9.509 -27.107 1.00 68.94 96 PRO A N 1
ATOM 726 C CA . PRO A 1 96 ? 18.986 -8.718 -28.263 1.00 68.94 96 PRO A CA 1
ATOM 727 C C . PRO A 1 96 ? 19.751 -9.205 -29.498 1.00 68.94 96 PRO A C 1
ATOM 729 O O . PRO A 1 96 ? 20.980 -9.277 -29.504 1.00 68.94 96 PRO A O 1
ATOM 732 N N . TYR A 1 97 ? 19.012 -9.590 -30.537 1.00 71.50 97 TYR A N 1
ATOM 733 C CA . TYR A 1 97 ? 19.597 -9.958 -31.818 1.00 71.50 97 TYR A CA 1
ATOM 734 C C . TYR A 1 97 ? 20.122 -8.687 -32.485 1.00 71.50 97 TYR A C 1
ATOM 736 O O . TYR A 1 97 ? 19.342 -7.859 -32.955 1.00 71.50 97 TYR A O 1
ATOM 744 N N . PHE A 1 98 ? 21.443 -8.529 -32.514 1.00 72.81 98 PHE A N 1
ATOM 745 C CA . PHE A 1 98 ? 22.092 -7.528 -33.348 1.00 72.81 98 PHE A CA 1
ATOM 746 C C . PHE A 1 98 ? 22.274 -8.131 -34.744 1.00 72.81 98 PHE A C 1
ATOM 748 O O . PHE A 1 98 ? 23.018 -9.109 -34.874 1.00 72.81 98 PHE A O 1
ATOM 755 N N . PRO A 1 99 ? 21.602 -7.612 -35.790 1.00 66.88 99 PRO A N 1
ATOM 756 C CA . PRO A 1 99 ? 21.917 -8.032 -37.146 1.00 66.88 99 PRO A CA 1
ATOM 757 C C . PRO A 1 99 ? 23.393 -7.699 -37.418 1.00 66.88 99 PRO A C 1
ATOM 759 O O . PRO A 1 99 ? 23.848 -6.624 -37.013 1.00 66.88 99 PRO A O 1
ATOM 762 N N . PRO A 1 100 ? 24.161 -8.593 -38.065 1.00 69.19 100 PRO A N 1
ATOM 763 C CA . PRO A 1 100 ? 25.536 -8.284 -38.424 1.00 69.19 100 PRO A CA 1
ATOM 764 C C . PRO A 1 100 ? 25.541 -7.027 -39.296 1.00 69.19 100 PRO A C 1
ATOM 766 O O . PRO A 1 100 ? 24.826 -6.960 -40.298 1.00 69.19 100 PRO A O 1
ATOM 769 N N . SER A 1 101 ? 26.323 -6.025 -38.887 1.00 64.62 101 SER A N 1
ATOM 770 C CA . SER A 1 101 ? 26.558 -4.817 -39.673 1.00 64.62 101 SER A CA 1
ATOM 771 C C . SER A 1 101 ? 26.944 -5.225 -41.091 1.00 64.62 101 SER A C 1
ATOM 773 O O . SER A 1 101 ? 27.861 -6.029 -41.275 1.00 64.62 101 SER A O 1
ATOM 775 N N . ALA A 1 102 ? 26.223 -4.701 -42.084 1.00 64.94 102 ALA A N 1
ATOM 776 C CA . ALA A 1 102 ? 26.561 -4.908 -43.485 1.00 64.94 102 ALA A CA 1
ATOM 777 C C . ALA A 1 102 ? 28.049 -4.570 -43.704 1.00 64.94 102 ALA A C 1
ATOM 779 O O . ALA A 1 102 ? 28.535 -3.601 -43.109 1.00 64.94 102 ALA A O 1
ATOM 780 N N . PRO A 1 103 ? 28.789 -5.355 -44.507 1.00 54.03 103 PRO A N 1
ATOM 781 C CA . PRO A 1 103 ? 30.197 -5.086 -44.744 1.00 54.03 103 PRO A CA 1
ATOM 782 C C . PRO A 1 103 ? 30.344 -3.677 -45.324 1.00 54.03 103 PRO A C 1
ATOM 784 O O . PRO A 1 103 ? 29.740 -3.348 -46.345 1.00 54.03 103 PRO A O 1
ATOM 787 N N . SER A 1 104 ? 31.125 -2.849 -44.627 1.00 58.53 104 SER A N 1
ATOM 788 C CA . SER A 1 104 ? 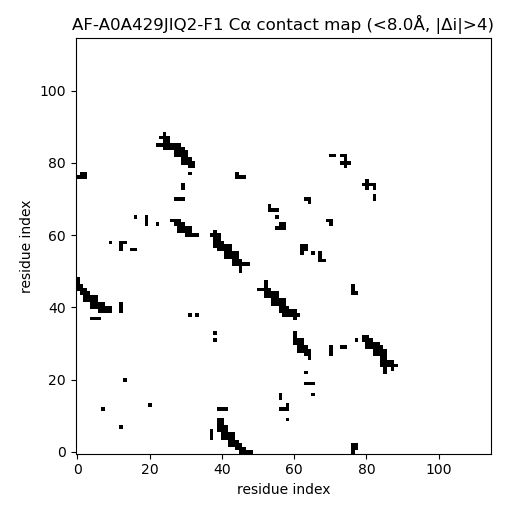31.539 -1.528 -45.089 1.00 58.53 104 SER A CA 1
ATOM 789 C C . SER A 1 104 ? 32.157 -1.690 -46.472 1.00 58.53 104 SER A C 1
ATOM 791 O O . SER A 1 104 ? 33.110 -2.456 -46.625 1.00 58.53 104 SER A O 1
ATOM 793 N N . ALA A 1 105 ? 31.592 -1.017 -47.476 1.00 53.84 105 ALA A N 1
ATOM 794 C CA . ALA A 1 105 ? 32.175 -0.968 -48.807 1.00 53.84 105 ALA A CA 1
ATOM 795 C C . ALA A 1 105 ? 33.632 -0.507 -48.668 1.00 53.84 105 ALA A C 1
ATOM 797 O O . ALA A 1 105 ? 33.898 0.557 -48.113 1.00 53.84 105 ALA A O 1
ATOM 798 N N . ALA A 1 106 ? 34.566 -1.360 -49.080 1.00 50.66 106 ALA A N 1
ATOM 799 C CA . ALA A 1 106 ? 35.974 -1.022 -49.121 1.00 50.66 106 ALA A CA 1
ATOM 800 C C . ALA A 1 106 ? 36.172 0.075 -50.172 1.00 50.66 106 ALA A C 1
ATOM 802 O O . ALA A 1 106 ? 35.812 -0.114 -51.336 1.00 50.66 106 ALA A O 1
ATOM 803 N N . ASP A 1 107 ? 36.737 1.207 -49.758 1.00 56.00 107 ASP A N 1
ATOM 804 C CA . ASP A 1 107 ? 37.289 2.194 -50.680 1.00 56.00 107 ASP A CA 1
ATOM 805 C C . ASP A 1 107 ? 38.369 1.520 -51.546 1.00 56.00 107 ASP A C 1
ATOM 807 O O . ASP A 1 107 ? 39.243 0.831 -51.006 1.00 56.00 107 ASP A O 1
ATOM 811 N N . PRO A 1 108 ? 38.363 1.686 -52.880 1.00 50.84 108 PRO A N 1
ATOM 812 C CA . PRO A 1 108 ? 39.472 1.225 -53.695 1.00 50.84 108 PRO A CA 1
ATOM 813 C C . PRO A 1 108 ? 40.694 2.120 -53.443 1.00 50.84 108 PRO A C 1
ATOM 815 O O . PRO A 1 108 ? 40.753 3.267 -53.890 1.00 50.84 108 PRO A O 1
ATOM 818 N N . SER A 1 109 ? 41.694 1.579 -52.742 1.00 47.59 109 SER A N 1
ATOM 819 C CA . SER A 1 109 ? 43.056 2.117 -52.733 1.00 47.59 109 SER A CA 1
ATOM 820 C C . SER A 1 109 ? 43.542 2.288 -54.173 1.00 47.59 109 SER A C 1
ATOM 822 O O . SER A 1 109 ? 43.714 1.308 -54.895 1.00 47.59 109 SER A O 1
ATOM 824 N N . THR A 1 110 ? 43.769 3.531 -54.594 1.00 52.78 110 THR A N 1
ATOM 825 C CA . THR A 1 110 ? 44.523 3.819 -55.816 1.00 52.78 110 THR A CA 1
ATOM 826 C C . THR A 1 110 ? 45.973 4.024 -55.403 1.00 52.78 110 THR A C 1
ATOM 828 O O . THR A 1 110 ? 46.352 5.113 -54.985 1.00 52.78 110 THR A O 1
ATOM 831 N N . ASP A 1 111 ? 46.757 2.951 -55.459 1.00 47.19 111 ASP A N 1
ATOM 832 C CA . ASP A 1 111 ? 48.214 3.030 -55.507 1.00 47.19 111 ASP A CA 1
ATOM 833 C C . ASP A 1 111 ? 48.612 2.835 -56.974 1.00 47.19 111 ASP A C 1
ATOM 835 O O . ASP A 1 111 ? 48.397 1.770 -57.554 1.00 47.19 111 ASP A O 1
ATOM 839 N N . ALA A 1 112 ? 49.093 3.901 -57.607 1.00 50.16 112 ALA A N 1
ATOM 840 C CA . ALA A 1 112 ? 49.653 3.862 -58.950 1.00 50.16 112 ALA A CA 1
ATOM 841 C C . ALA A 1 112 ? 51.042 4.504 -58.890 1.00 50.16 112 ALA A C 1
ATOM 843 O O . ALA A 1 112 ? 51.184 5.724 -58.829 1.00 50.16 112 ALA A O 1
ATOM 844 N N . THR A 1 113 ? 52.054 3.639 -58.870 1.00 47.69 113 THR A N 1
ATOM 845 C CA . THR A 1 113 ? 53.467 3.964 -59.093 1.00 47.69 113 THR A CA 1
ATOM 846 C C . THR A 1 113 ? 53.821 3.723 -60.572 1.00 47.69 113 THR A C 1
ATOM 848 O O . THR A 1 113 ? 53.234 2.833 -61.187 1.00 47.69 113 THR A O 1
ATOM 851 N N . ALA A 1 114 ? 54.848 4.444 -61.054 1.00 41.22 114 ALA A N 1
ATOM 852 C CA . ALA A 1 114 ? 55.534 4.425 -62.364 1.00 41.22 114 ALA A CA 1
ATOM 853 C C . ALA A 1 114 ? 54.957 5.428 -63.388 1.00 41.22 114 ALA A C 1
ATOM 855 O O . ALA A 1 114 ? 53.755 5.447 -63.623 1.00 41.22 114 ALA A O 1
ATOM 856 N N . GLU A 1 115 ? 55.735 6.335 -63.986 1.00 39.78 115 GLU A N 1
ATOM 857 C CA . GLU A 1 115 ? 57.139 6.273 -64.442 1.00 39.78 115 GLU A CA 1
ATOM 858 C C . GLU A 1 115 ? 57.814 7.659 -64.397 1.00 39.78 115 GLU A C 1
ATOM 860 O O . GLU A 1 115 ? 57.103 8.669 -64.618 1.00 39.78 115 GLU A O 1
#

Sequence (115 aa):
MSATYIPLDRAEVVLCLDRRIPAQPGRPMVRIPADAEVQTGGVAVHRVEGQPGYLYYLLDGCIYEQDAGRLDDLPDQIPGAVLTVVPGDIPPDRPPYFPPSAPSAADPSTDATAE

Solvent-accessible surface area (backbone atoms only — not comparable to full-atom values): 7245 Å² total; per-residue (Å²): 118,56,56,44,79,42,78,46,58,64,69,55,42,52,61,72,49,40,91,52,56,80,67,60,54,71,37,62,26,34,36,48,48,90,83,46,96,62,40,32,19,33,37,37,37,27,87,47,89,96,48,90,56,35,64,40,61,25,52,83,34,33,32,61,77,53,93,64,50,82,63,90,63,44,40,85,50,32,86,76,27,41,75,48,54,35,79,59,91,72,74,66,100,58,80,84,84,74,76,80,77,74,81,74,80,77,78,83,82,85,84,84,84,89,133

Mean predicted aligned error: 11.34 Å

Secondary structure (DSSP, 8-state):
-EEEEEE--HHHHHHHHGGG-SPPTTSEEEEPPTT-S-SSEEEEEESSTTS--EEEEEBTTEEE-BTTB-STTHHHHSTT-EEEEPPP----SS----PPPPPPPPP--------

Foldseek 3Di:
DAKDFDADDLVVLCVVCPPCPVPDWFAKKKFADPPPPHQFGWIWFDPDPPDHTFIFGHHRRMTGDDPSDDPPCVCVGHPPMDIDTDHDPPPPPDDPDDDPDDPDPDDDDDDDDDD

pLDDT: mean 84.38, std 15.97, range [39.78, 98.0]

Radius of gyration: 26.81 Å; Cα contacts (8 Å, |Δi|>4): 181; chains: 1; bounding box: 69×28×85 Å

Nearest PDB structures (foldseek):
  7ync-assembly1_A  TM=2.914E-01  e=6.393E+00  Desulfonema ishimotonii
  6rm3-assembly1_LM0  TM=2.294E-01  e=6.791E+00  Vairimorpha necatrix
  8v8v-assembly2_D  TM=2.314E-01  e=7.213E+00  Homo sapiens